Protein AF-A0A0A8JIQ3-F1 (afdb_monomer_lite)

Sequence (52 aa):
MGRDEHTTGGNNSRSLPQTPKNQKIQPKKVTEEIANEFAELHQSKKTKHRKK

Structure (mmCIF, N/CA/C/O backbone):
data_AF-A0A0A8JIQ3-F1
#
_entry.id   AF-A0A0A8JIQ3-F1
#
loop_
_atom_site.group_PDB
_atom_site.id
_atom_site.type_symbol
_atom_site.label_atom_id
_atom_site.label_alt_id
_atom_site.label_comp_id
_atom_site.label_asym_id
_atom_site.label_entity_id
_atom_site.label_seq_id
_atom_site.pdbx_PDB_ins_code
_atom_site.Cartn_x
_atom_site.Cartn_y
_atom_site.Cartn_z
_atom_site.occupancy
_atom_site.B_iso_or_equiv
_atom_site.auth_seq_id
_atom_site.auth_comp_id
_atom_site.auth_asym_id
_atom_site.auth_atom_id
_atom_site.pdbx_PDB_model_num
ATOM 1 N N . MET A 1 1 ? 4.945 26.673 -14.081 1.00 60.94 1 MET A N 1
ATOM 2 C CA . MET A 1 1 ? 5.989 25.657 -14.340 1.00 60.94 1 MET A CA 1
ATOM 3 C C . MET A 1 1 ? 5.347 24.549 -15.159 1.00 60.94 1 MET A C 1
ATOM 5 O O . MET A 1 1 ? 4.496 23.848 -14.626 1.00 60.94 1 MET A O 1
ATOM 9 N N . GLY A 1 2 ? 5.631 24.489 -16.462 1.00 69.56 2 GLY A N 1
ATOM 10 C CA . GLY A 1 2 ? 5.064 23.474 -17.358 1.00 69.56 2 GLY A CA 1
ATOM 11 C C . GLY A 1 2 ? 5.698 22.110 -17.094 1.00 69.56 2 GLY A C 1
ATOM 12 O O . GLY A 1 2 ? 6.906 22.036 -16.882 1.00 69.56 2 GLY A O 1
ATOM 13 N N . ARG A 1 3 ? 4.883 21.053 -17.044 1.00 66.75 3 ARG A N 1
ATOM 14 C CA . ARG A 1 3 ? 5.370 19.670 -17.011 1.00 66.75 3 ARG A CA 1
ATOM 15 C C . ARG A 1 3 ? 5.788 19.307 -18.430 1.00 66.75 3 ARG A C 1
ATOM 17 O O . ARG A 1 3 ? 4.941 19.270 -19.311 1.00 66.75 3 ARG A O 1
ATOM 24 N N . ASP A 1 4 ? 7.083 19.105 -18.625 1.00 71.69 4 ASP A N 1
ATOM 25 C CA . ASP A 1 4 ? 7.615 18.531 -19.853 1.00 71.69 4 ASP A CA 1
ATOM 26 C C . ASP A 1 4 ? 7.209 17.053 -19.923 1.00 71.69 4 ASP A C 1
ATOM 28 O O . ASP A 1 4 ? 7.389 16.290 -18.966 1.00 71.69 4 ASP A O 1
ATOM 32 N N . GLU A 1 5 ? 6.593 16.672 -21.034 1.00 64.88 5 GLU A N 1
ATOM 33 C CA . GLU A 1 5 ? 5.989 15.366 -21.270 1.00 64.88 5 GLU A CA 1
ATOM 34 C C . GLU A 1 5 ? 7.063 14.412 -21.815 1.00 64.88 5 GLU A C 1
ATOM 36 O O . GLU A 1 5 ? 7.033 13.962 -22.958 1.00 64.88 5 GLU A O 1
ATOM 41 N N . HIS A 1 6 ? 8.074 14.117 -20.997 1.00 59.38 6 HIS A N 1
ATOM 42 C CA . HIS A 1 6 ? 9.093 13.130 -21.344 1.00 59.38 6 HIS A CA 1
ATOM 43 C C . HIS A 1 6 ? 8.572 11.710 -21.094 1.00 59.38 6 HIS A C 1
ATOM 45 O O . HIS A 1 6 ? 8.726 11.140 -20.014 1.00 59.38 6 HIS A O 1
ATOM 51 N N . THR A 1 7 ? 7.987 11.108 -22.128 1.00 60.31 7 THR A N 1
ATOM 52 C CA . THR A 1 7 ? 7.591 9.688 -22.197 1.00 60.31 7 THR A CA 1
ATOM 53 C C . THR A 1 7 ? 8.764 8.758 -22.533 1.00 60.31 7 THR A C 1
ATOM 55 O O . THR A 1 7 ? 8.599 7.718 -23.168 1.00 60.31 7 THR A O 1
ATOM 58 N N . THR A 1 8 ? 9.975 9.089 -22.086 1.00 57.31 8 THR A N 1
ATOM 59 C CA . THR A 1 8 ? 11.140 8.218 -22.262 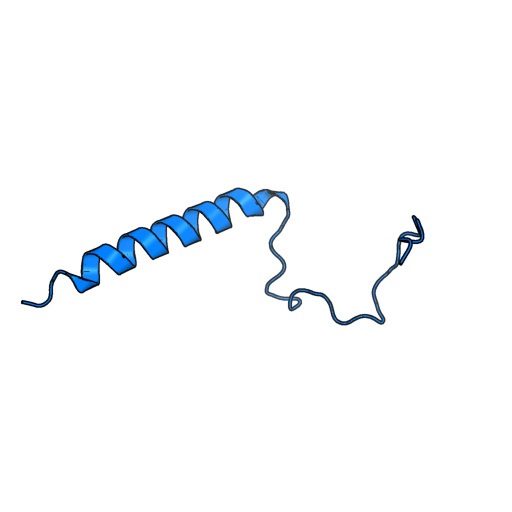1.00 57.31 8 THR A CA 1
ATOM 60 C C . THR A 1 8 ? 11.214 7.276 -21.068 1.00 57.31 8 THR A C 1
ATOM 62 O O . THR A 1 8 ? 11.444 7.719 -19.944 1.00 57.31 8 THR A O 1
ATOM 65 N N . GLY A 1 9 ? 10.995 5.977 -21.296 1.00 63.09 9 GLY A N 1
ATOM 66 C CA . GLY A 1 9 ? 11.097 4.923 -20.282 1.00 63.09 9 GLY A CA 1
ATOM 67 C C . GLY A 1 9 ? 12.464 4.933 -19.597 1.00 63.09 9 GLY A C 1
ATOM 68 O O . GLY A 1 9 ? 13.419 4.319 -20.067 1.00 63.09 9 GLY A O 1
ATOM 69 N N . GLY A 1 10 ? 12.562 5.674 -18.497 1.00 57.03 10 GLY A N 1
ATOM 70 C CA . GLY A 1 10 ? 13.794 5.863 -17.755 1.00 57.03 10 GLY A CA 1
ATOM 71 C C . GLY A 1 10 ? 14.095 4.631 -16.920 1.00 57.03 10 GLY A C 1
ATOM 72 O O . GLY A 1 10 ? 13.417 4.364 -15.926 1.00 57.03 10 GLY A O 1
ATOM 73 N N . ASN A 1 11 ? 15.151 3.904 -17.286 1.00 59.16 11 ASN A N 1
ATOM 74 C CA . ASN A 1 11 ? 15.792 2.971 -16.371 1.00 59.16 11 ASN A CA 1
ATOM 75 C C . ASN A 1 11 ? 16.416 3.808 -15.254 1.00 59.16 11 ASN A C 1
ATOM 77 O O . ASN A 1 11 ? 17.512 4.351 -15.383 1.00 59.16 11 ASN A O 1
ATOM 81 N N . ASN A 1 12 ? 15.638 3.974 -14.190 1.00 58.47 12 ASN A N 1
ATOM 82 C CA . ASN A 1 12 ? 15.912 4.849 -13.069 1.00 58.47 12 ASN A CA 1
ATOM 83 C C . ASN A 1 12 ? 17.034 4.290 -12.171 1.00 58.47 12 ASN A C 1
ATOM 85 O O . ASN A 1 12 ? 16.815 3.912 -11.024 1.00 58.47 12 ASN A O 1
ATOM 89 N N . SER A 1 13 ? 18.238 4.168 -12.732 1.00 60.72 13 SER A N 1
ATOM 90 C CA . SER A 1 13 ? 19.441 3.700 -12.037 1.00 60.72 13 SER A CA 1
ATOM 91 C C . SER A 1 13 ? 20.145 4.820 -11.267 1.00 60.72 13 SER A C 1
ATOM 93 O O . SER A 1 13 ? 20.962 4.536 -10.395 1.00 60.72 13 SER A O 1
ATOM 95 N N . ARG A 1 14 ? 19.831 6.085 -11.588 1.00 67.00 14 ARG A N 1
ATOM 96 C CA . ARG A 1 14 ? 20.465 7.296 -11.041 1.00 67.00 14 ARG A CA 1
ATOM 97 C C . ARG A 1 14 ? 19.597 8.101 -10.074 1.00 67.00 14 ARG A C 1
ATOM 99 O O . ARG A 1 14 ? 20.161 8.941 -9.378 1.00 67.00 14 ARG A O 1
ATOM 106 N N . SER A 1 15 ? 18.280 7.886 -10.001 1.00 70.75 15 SER A N 1
ATOM 107 C CA . SER A 1 15 ? 17.467 8.483 -8.935 1.00 70.75 15 SER A CA 1
ATOM 108 C C . SER A 1 15 ? 17.325 7.510 -7.773 1.00 70.75 15 SER A C 1
ATOM 110 O O . SER A 1 15 ? 17.212 6.294 -7.939 1.00 70.75 15 SER A O 1
ATOM 112 N N . LEU A 1 16 ? 17.307 8.069 -6.566 1.00 71.25 16 LEU A N 1
ATOM 113 C CA . LEU A 1 16 ? 16.840 7.334 -5.402 1.00 71.25 16 LEU A CA 1
ATOM 114 C C . LEU A 1 16 ? 15.397 6.898 -5.683 1.00 71.25 16 LEU A C 1
ATOM 116 O O . LEU A 1 16 ? 14.588 7.731 -6.112 1.00 71.25 16 LEU A O 1
ATOM 120 N N . PRO A 1 17 ? 15.068 5.608 -5.523 1.00 73.56 17 PRO A N 1
ATOM 121 C CA . PRO A 1 17 ? 13.701 5.170 -5.694 1.00 73.56 17 PRO A CA 1
ATOM 122 C C . PRO A 1 17 ? 12.847 5.852 -4.621 1.00 73.56 17 PRO A C 1
ATOM 124 O O . PRO A 1 17 ? 13.237 5.917 -3.457 1.00 73.56 17 PRO A O 1
ATOM 127 N N . GLN A 1 18 ? 11.673 6.346 -5.021 1.00 79.75 18 GLN A N 1
ATOM 128 C CA . GLN A 1 18 ? 10.718 7.001 -4.117 1.00 79.75 18 GLN A CA 1
ATOM 129 C C . GLN A 1 18 ? 10.322 6.103 -2.932 1.00 79.75 18 GLN A C 1
ATOM 131 O O . GLN A 1 18 ? 9.877 6.586 -1.897 1.00 79.75 18 GLN A O 1
ATOM 136 N N . THR A 1 19 ? 10.494 4.789 -3.087 1.00 73.06 19 THR A N 1
ATOM 137 C CA . THR A 1 19 ? 10.328 3.785 -2.040 1.00 73.06 19 THR A CA 1
ATOM 138 C C . THR A 1 19 ? 11.609 2.957 -1.905 1.00 73.06 19 THR A C 1
ATOM 140 O O . THR A 1 19 ? 12.233 2.616 -2.916 1.00 73.06 19 THR A O 1
ATOM 143 N N . PRO A 1 20 ? 12.031 2.597 -0.682 1.00 80.12 20 PRO A N 1
ATOM 144 C CA . PRO A 1 20 ? 13.131 1.660 -0.476 1.00 80.12 20 PRO A CA 1
ATOM 145 C C . PRO A 1 20 ? 12.905 0.354 -1.251 1.00 80.12 20 PRO A C 1
ATOM 147 O O . PRO A 1 20 ? 11.773 -0.113 -1.368 1.00 80.12 20 PRO A O 1
ATOM 150 N N . LYS A 1 21 ? 13.981 -0.284 -1.739 1.00 71.94 21 LYS A N 1
ATOM 151 C CA . LYS A 1 21 ? 13.897 -1.496 -2.588 1.00 71.94 21 LYS A CA 1
ATOM 152 C C . LYS A 1 21 ? 13.031 -2.613 -1.984 1.00 71.94 21 LYS A C 1
ATOM 154 O O . LYS A 1 21 ? 12.320 -3.288 -2.719 1.00 71.94 21 LYS A O 1
ATOM 159 N N . ASN A 1 22 ? 13.059 -2.760 -0.659 1.00 76.62 22 ASN A N 1
ATOM 160 C CA . ASN A 1 22 ? 12.338 -3.807 0.073 1.00 76.62 22 ASN A CA 1
ATOM 161 C C . ASN A 1 22 ? 10.911 -3.402 0.484 1.00 76.62 22 ASN A C 1
ATOM 163 O O . ASN A 1 22 ? 10.189 -4.221 1.034 1.00 76.62 22 ASN A O 1
ATOM 167 N N . GLN A 1 23 ? 10.510 -2.152 0.241 1.00 78.06 23 GLN A N 1
ATOM 168 C CA . GLN A 1 23 ? 9.174 -1.623 0.548 1.00 78.06 23 GLN A CA 1
ATOM 169 C C . GLN A 1 23 ? 8.349 -1.380 -0.722 1.00 78.06 23 GLN A C 1
ATOM 171 O O . GLN A 1 23 ? 7.293 -0.751 -0.688 1.00 78.06 23 GLN A O 1
ATOM 176 N N . LYS A 1 24 ? 8.825 -1.864 -1.873 1.00 83.81 24 LYS A N 1
ATOM 177 C CA . LYS A 1 24 ? 8.083 -1.763 -3.124 1.00 83.81 24 LYS A CA 1
ATOM 178 C C . LYS A 1 24 ? 6.945 -2.781 -3.125 1.00 83.81 24 LYS A C 1
ATOM 180 O O . LYS A 1 24 ? 7.162 -3.971 -3.350 1.00 83.81 24 LYS A O 1
ATOM 185 N N . ILE A 1 25 ? 5.729 -2.291 -2.924 1.00 84.00 25 ILE A N 1
ATOM 186 C CA . ILE A 1 25 ? 4.518 -3.105 -3.013 1.00 84.00 25 ILE A CA 1
ATOM 187 C C . ILE A 1 25 ? 4.287 -3.490 -4.480 1.00 84.00 25 ILE A C 1
ATOM 189 O O . ILE A 1 25 ? 4.416 -2.669 -5.395 1.00 84.00 25 ILE A O 1
ATOM 193 N N . GLN A 1 26 ? 3.968 -4.761 -4.724 1.00 85.94 26 GLN A N 1
ATOM 194 C CA . GLN A 1 26 ? 3.595 -5.212 -6.063 1.00 85.94 26 GLN A CA 1
ATOM 195 C C . GLN A 1 26 ? 2.269 -4.550 -6.471 1.00 85.94 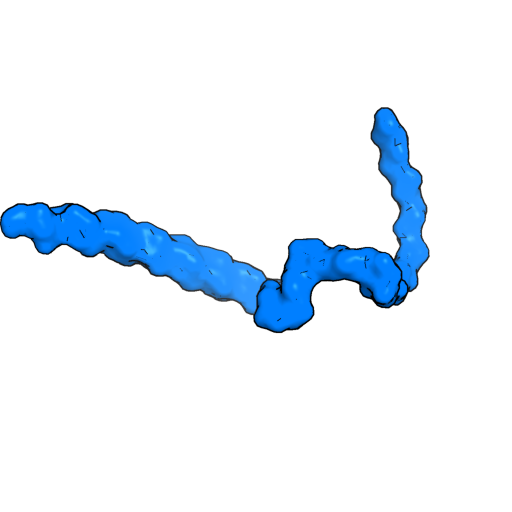26 GLN A C 1
ATOM 197 O O . GLN A 1 26 ? 1.338 -4.573 -5.670 1.00 85.94 26 GLN A O 1
ATOM 202 N N . PRO A 1 27 ? 2.107 -4.046 -7.709 1.00 79.81 27 PRO A N 1
ATOM 203 C CA . PRO A 1 27 ? 0.894 -3.327 -8.119 1.00 79.81 27 PRO A CA 1
ATOM 204 C C . PRO A 1 27 ? -0.415 -4.089 -7.861 1.00 79.81 27 PRO A C 1
ATOM 206 O O . PRO A 1 27 ? -1.413 -3.492 -7.481 1.00 79.81 27 PRO A O 1
ATOM 209 N N . LYS A 1 28 ? -0.391 -5.421 -8.005 1.00 87.25 28 LYS A N 1
ATOM 210 C CA . LYS A 1 28 ? -1.548 -6.302 -7.768 1.00 87.25 28 LYS A CA 1
ATOM 211 C C . LYS A 1 28 ? -1.964 -6.405 -6.295 1.00 87.25 28 LYS A C 1
ATOM 213 O O . LYS A 1 28 ? -3.082 -6.815 -6.028 1.00 87.25 28 LYS A O 1
ATOM 218 N N . LYS A 1 29 ? -1.067 -6.068 -5.365 1.00 85.81 29 LYS A N 1
ATOM 219 C CA . LYS A 1 29 ? -1.255 -6.217 -3.914 1.00 85.81 29 LYS A CA 1
ATOM 220 C C . LYS A 1 29 ? -1.533 -4.899 -3.195 1.00 85.81 29 LYS A C 1
ATOM 222 O O . LYS A 1 29 ? -1.839 -4.910 -2.013 1.00 85.81 29 LYS A O 1
ATOM 227 N N . VAL A 1 30 ? -1.460 -3.765 -3.893 1.00 87.25 30 VAL A N 1
ATOM 228 C CA . VAL A 1 30 ? -1.632 -2.431 -3.289 1.00 87.25 30 VAL A CA 1
ATOM 229 C C . VAL A 1 30 ? -2.963 -2.313 -2.547 1.00 87.25 30 VAL A C 1
ATOM 231 O O . VAL A 1 30 ? -3.003 -1.803 -1.435 1.00 87.25 30 VAL A O 1
ATOM 234 N N . THR A 1 31 ? -4.047 -2.819 -3.131 1.00 89.25 31 THR A N 1
ATOM 235 C CA . THR A 1 31 ? -5.379 -2.769 -2.517 1.00 89.25 31 THR A CA 1
ATOM 236 C C . THR A 1 31 ? -5.474 -3.599 -1.239 1.00 89.25 31 THR A C 1
ATOM 238 O O . THR A 1 31 ? -6.128 -3.17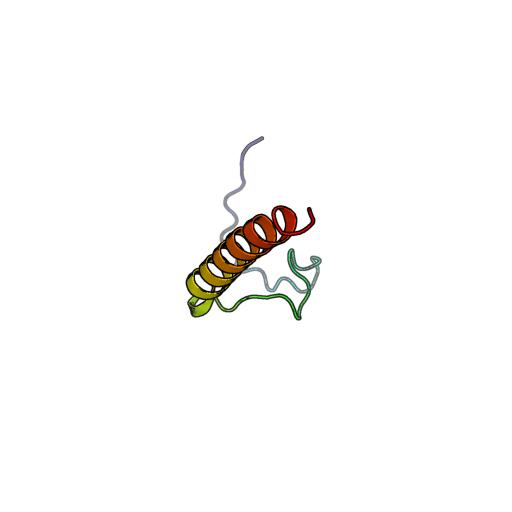4 -0.292 1.00 89.25 31 THR A O 1
ATOM 241 N N . GLU A 1 32 ? -4.822 -4.763 -1.206 1.00 87.19 32 GLU A N 1
ATOM 242 C CA . GLU A 1 32 ? -4.811 -5.665 -0.048 1.00 87.19 32 GLU A CA 1
ATOM 243 C C . GLU A 1 32 ? -3.987 -5.075 1.100 1.00 87.19 32 GLU A C 1
ATOM 245 O O . GLU A 1 32 ? -4.474 -5.013 2.225 1.00 87.19 32 GLU A O 1
ATOM 250 N N . GLU A 1 33 ? -2.783 -4.571 0.811 1.00 86.56 33 GLU A N 1
ATOM 251 C CA . GLU A 1 33 ? -1.914 -3.931 1.811 1.00 86.56 33 GLU A CA 1
ATOM 252 C C . GL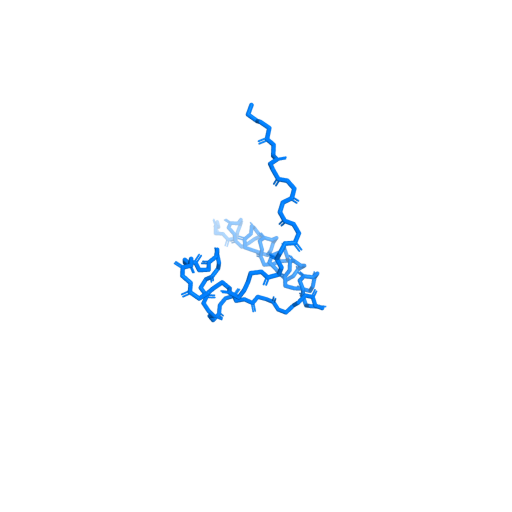U A 1 33 ? -2.598 -2.707 2.436 1.00 86.56 33 GLU A C 1
ATOM 254 O O . GLU A 1 33 ? -2.657 -2.580 3.656 1.00 86.56 33 GLU A O 1
ATOM 259 N N . ILE A 1 34 ? -3.221 -1.854 1.612 1.00 89.06 34 ILE A N 1
ATOM 260 C CA . ILE A 1 34 ? -3.975 -0.689 2.094 1.00 89.06 34 ILE A CA 1
ATOM 261 C C . ILE A 1 34 ? -5.146 -1.121 2.991 1.00 89.06 34 ILE A C 1
ATOM 263 O O . ILE A 1 34 ? -5.379 -0.523 4.043 1.00 89.06 34 ILE A O 1
ATOM 267 N N . ALA A 1 35 ? -5.897 -2.156 2.599 1.00 91.56 35 ALA A N 1
ATOM 268 C CA . ALA A 1 35 ? -7.008 -2.661 3.403 1.00 91.56 35 ALA A CA 1
ATOM 269 C C . ALA A 1 35 ? -6.530 -3.210 4.759 1.00 91.56 35 ALA A C 1
ATOM 271 O O . ALA A 1 35 ? -7.163 -2.941 5.785 1.00 91.56 35 ALA A O 1
ATOM 272 N N . ASN A 1 36 ? -5.400 -3.922 4.771 1.00 89.00 36 ASN A N 1
ATOM 273 C CA . ASN A 1 36 ? -4.773 -4.435 5.987 1.00 89.00 36 ASN A CA 1
ATOM 274 C C . ASN A 1 36 ? -4.319 -3.295 6.911 1.00 89.00 36 ASN A C 1
ATOM 276 O O . ASN A 1 36 ? -4.682 -3.295 8.087 1.00 89.00 36 ASN A O 1
ATOM 280 N N . GLU A 1 37 ? -3.635 -2.273 6.384 1.00 86.50 37 GLU A N 1
ATOM 281 C CA . GLU A 1 37 ? -3.224 -1.092 7.160 1.00 86.50 37 GLU A CA 1
ATOM 282 C C . GLU A 1 37 ? -4.425 -0.385 7.807 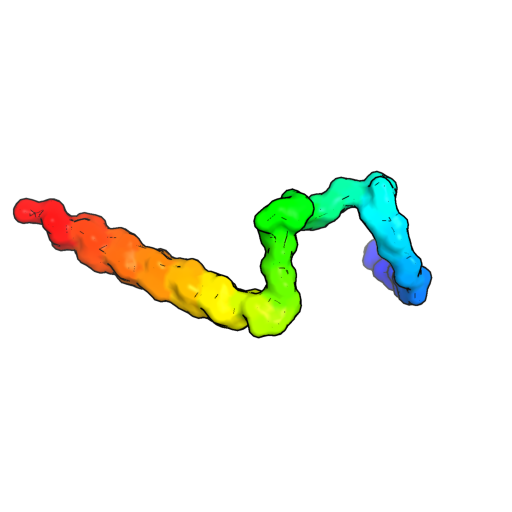1.00 86.50 37 GLU A C 1
ATOM 284 O O . GLU A 1 37 ? -4.413 -0.064 9.000 1.00 86.50 37 GLU A O 1
ATOM 289 N N . PHE A 1 38 ? -5.511 -0.177 7.056 1.00 90.88 38 PHE A N 1
ATOM 290 C CA . PHE A 1 38 ? -6.725 0.419 7.615 1.00 90.88 38 PHE A CA 1
ATOM 291 C C . PHE A 1 38 ? -7.360 -0.464 8.694 1.00 90.88 38 PHE A C 1
ATOM 293 O O . PHE A 1 38 ? -7.800 0.052 9.727 1.00 90.88 38 PHE A O 1
ATOM 300 N N . ALA A 1 39 ? -7.388 -1.784 8.506 1.00 89.81 39 ALA A N 1
ATOM 301 C CA . ALA A 1 39 ? -7.900 -2.708 9.511 1.00 89.81 39 ALA A CA 1
ATOM 302 C C . ALA A 1 39 ? -7.075 -2.649 10.811 1.00 89.81 39 ALA A C 1
ATOM 304 O O . ALA A 1 39 ? -7.653 -2.546 11.898 1.00 89.81 39 ALA A O 1
ATOM 305 N N . GLU A 1 40 ? -5.745 -2.630 10.718 1.00 86.25 40 GLU A N 1
ATOM 306 C CA . GLU A 1 40 ? -4.833 -2.487 11.860 1.00 86.25 40 GLU A CA 1
ATOM 307 C C . GLU A 1 40 ? -5.018 -1.147 12.591 1.00 86.25 40 GLU A C 1
ATOM 309 O O . GLU A 1 40 ? -5.111 -1.095 13.826 1.00 86.25 40 GLU A O 1
ATOM 314 N N . LEU A 1 41 ? -5.165 -0.046 11.849 1.00 84.19 41 LEU A N 1
ATOM 315 C CA . LEU A 1 41 ? -5.470 1.272 12.414 1.00 84.19 41 LEU A CA 1
ATOM 316 C C . LEU A 1 41 ? -6.817 1.283 13.152 1.00 84.19 41 LEU A C 1
ATOM 318 O O . LEU A 1 41 ? -6.947 1.905 14.210 1.00 84.19 41 LEU A O 1
ATOM 322 N N . HIS A 1 42 ? -7.825 0.576 12.641 1.00 81.62 42 HIS A N 1
ATOM 323 C CA . HIS A 1 42 ? -9.113 0.432 13.318 1.00 81.62 42 HIS A CA 1
ATOM 324 C C . HIS A 1 42 ? -9.016 -0.429 14.585 1.00 81.62 42 HIS A C 1
ATOM 326 O O . HIS A 1 42 ? -9.664 -0.120 15.589 1.00 81.62 42 HIS A O 1
ATOM 332 N N . GLN A 1 43 ? -8.209 -1.489 14.574 1.00 79.38 43 GLN A N 1
ATOM 333 C CA . GLN A 1 43 ? -8.012 -2.357 15.737 1.00 79.38 43 GLN A CA 1
ATOM 334 C C . GLN A 1 43 ? -7.221 -1.658 16.851 1.00 79.38 43 GLN A C 1
ATOM 336 O O . GLN A 1 43 ? -7.629 -1.700 18.014 1.00 79.38 43 GLN A O 1
ATOM 341 N N . SER A 1 44 ? -6.150 -0.937 16.509 1.00 69.19 44 SER A N 1
ATOM 342 C CA . SER A 1 44 ? -5.314 -0.208 17.477 1.00 69.19 44 SER A CA 1
ATOM 343 C C . SER A 1 44 ? -6.055 0.926 18.202 1.00 69.19 44 SER A C 1
ATOM 345 O O . SER A 1 44 ? -5.732 1.251 19.345 1.00 69.19 44 SER A O 1
ATOM 347 N N . LYS A 1 45 ? -7.097 1.508 17.593 1.00 66.50 45 LYS A N 1
ATOM 348 C CA . LYS A 1 45 ? -7.977 2.484 18.262 1.00 66.50 45 LYS A CA 1
ATOM 349 C C . LYS A 1 45 ? -8.893 1.836 19.307 1.00 66.50 45 LYS A C 1
ATOM 351 O O . LYS A 1 45 ? -9.157 2.447 20.339 1.00 66.50 45 LYS A O 1
ATOM 356 N N . LYS A 1 46 ? -9.342 0.593 19.096 1.00 61.75 46 LYS A N 1
ATOM 357 C CA . LYS A 1 46 ? -10.232 -0.118 20.039 1.00 61.75 46 LYS A CA 1
ATOM 358 C C . LYS A 1 46 ? -9.519 -0.539 21.327 1.00 61.75 46 LYS A C 1
ATOM 360 O O . LYS A 1 46 ? -10.149 -0.614 22.379 1.00 61.75 46 LYS A O 1
ATOM 365 N N . THR A 1 47 ? -8.214 -0.796 21.273 1.00 60.84 47 THR A N 1
ATOM 366 C CA . THR A 1 47 ? -7.442 -1.257 22.439 1.00 60.84 47 THR A CA 1
ATOM 367 C C . THR A 1 47 ? -7.069 -0.127 23.401 1.00 60.84 47 THR A C 1
ATOM 369 O O . THR A 1 47 ? -6.951 -0.372 24.601 1.00 60.84 47 THR A O 1
ATOM 372 N N . LYS A 1 48 ? -6.972 1.126 22.927 1.00 59.06 48 LYS A N 1
ATOM 373 C CA . LYS A 1 48 ? -6.690 2.298 23.782 1.00 59.06 48 LYS A CA 1
ATOM 374 C C . LYS A 1 48 ? -7.823 2.642 24.757 1.00 59.06 48 LYS A C 1
ATOM 376 O O . LYS A 1 48 ? -7.565 3.274 25.773 1.00 59.06 48 LYS A O 1
ATOM 381 N N . HIS A 1 49 ? -9.047 2.181 24.498 1.00 56.91 49 HIS A N 1
ATOM 382 C CA . HIS A 1 49 ? -10.197 2.384 25.388 1.00 56.91 49 HIS A CA 1
ATOM 383 C C . HIS A 1 49 ? -10.382 1.274 26.443 1.00 56.91 49 HIS A C 1
ATOM 385 O O . HIS A 1 49 ? -11.309 1.350 27.242 1.00 56.91 49 HIS A O 1
ATOM 391 N N . ARG A 1 50 ? -9.509 0.253 26.481 1.00 60.31 50 ARG A N 1
ATOM 392 C CA . ARG A 1 50 ? -9.574 -0.881 27.430 1.00 60.31 50 ARG A CA 1
ATOM 393 C C . ARG A 1 50 ? -8.517 -0.831 28.543 1.00 60.31 50 ARG A C 1
ATOM 395 O O . ARG A 1 50 ? -8.122 -1.872 29.059 1.00 60.31 50 ARG A O 1
ATOM 402 N N . LYS A 1 51 ? -8.058 0.360 28.930 1.00 57.25 51 LYS A N 1
ATOM 403 C CA . LYS A 1 51 ? -7.395 0.565 30.225 1.00 57.25 51 LYS A CA 1
ATOM 404 C C . LYS A 1 51 ? -8.227 1.542 31.046 1.00 57.25 51 LYS A C 1
ATOM 406 O O . LYS A 1 51 ? -8.080 2.752 30.898 1.00 57.25 51 LYS A O 1
ATOM 411 N N . LYS A 1 52 ? -9.124 0.994 31.857 1.00 45.81 52 LYS A N 1
ATOM 412 C CA . LYS A 1 52 ? -9.744 1.669 32.992 1.00 45.81 52 LYS A CA 1
ATOM 413 C C . LYS A 1 52 ? -9.700 0.708 34.167 1.00 45.81 52 LYS A C 1
ATOM 415 O O . LYS A 1 52 ? -9.897 -0.499 33.900 1.00 45.81 52 LYS A O 1
#

Foldseek 3Di:
DDDDPPPDPDPPPPDDPPDDPVPDDDPVC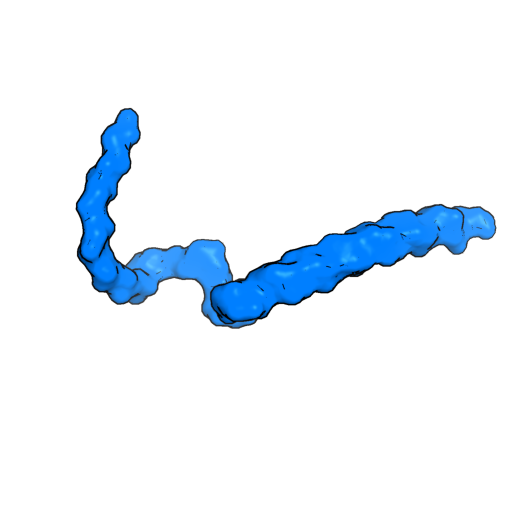PVVVVVVVVVVVVVVVVVVVPDD

pLDDT: mean 73.35, std 12.09, range [45.81, 91.56]

Secondary structure (DSSP, 8-state):
------------SSSPPSS-GGG---GGGHHHHHHHHHHHHHHHHHHTT---

Radius of gyration: 18.95 Å; chains: 1; bounding box: 31×32×55 Å